Protein AF-A0A6P1T9V3-F1 (afdb_monomer_lite)

Sequence (143 aa):
MKTQQLWYYITFSSLAVVLLISAYFLHLERDFVSDHRTFKGYIVNDEELSGFFECGGKIGVSFTDAGKTGIYKEYSARKVKLREPIYVEVVGRITDDGGSGWGMAGEPWDQNLEIFELHRVERLLPVACGARPPIELETTYEG

Structure (mmCIF, N/CA/C/O backbone):
data_AF-A0A6P1T9V3-F1
#
_entry.id   AF-A0A6P1T9V3-F1
#
loop_
_atom_site.group_PDB
_atom_site.id
_atom_site.type_symbol
_atom_site.label_atom_id
_atom_site.label_alt_id
_atom_site.label_comp_id
_atom_site.label_asym_id
_atom_site.label_entity_id
_atom_site.label_seq_id
_atom_site.pdbx_PDB_ins_code
_atom_site.Cartn_x
_atom_site.Cartn_y
_atom_site.Cartn_z
_atom_site.occupancy
_atom_site.B_iso_or_equiv
_atom_site.auth_seq_id
_atom_site.auth_comp_id
_atom_site.auth_asym_id
_atom_site.auth_atom_id
_atom_site.pdbx_PDB_model_num
ATOM 1 N N . MET A 1 1 ? 40.285 12.044 -48.361 1.00 56.56 1 MET A N 1
ATOM 2 C CA . MET A 1 1 ? 39.188 11.046 -48.424 1.00 56.56 1 MET A CA 1
ATOM 3 C C . MET A 1 1 ? 39.022 10.227 -47.140 1.00 56.56 1 MET A C 1
ATOM 5 O O . MET A 1 1 ? 37.903 10.152 -46.659 1.00 56.56 1 MET A O 1
ATOM 9 N N . LYS A 1 2 ? 40.086 9.667 -46.534 1.00 63.12 2 LYS A N 1
ATOM 10 C CA . LYS A 1 2 ? 39.972 8.814 -45.324 1.00 63.12 2 LYS A CA 1
ATOM 11 C C . LYS A 1 2 ? 39.476 9.534 -44.053 1.00 63.12 2 LYS A C 1
ATOM 13 O O . LYS A 1 2 ? 38.759 8.942 -43.258 1.00 63.12 2 LYS A O 1
ATOM 18 N N . THR A 1 3 ? 39.801 10.815 -43.877 1.00 71.50 3 THR A N 1
ATOM 19 C CA . THR A 1 3 ? 39.400 11.612 -42.700 1.00 71.50 3 THR A CA 1
ATOM 20 C C . THR A 1 3 ? 37.911 11.953 -42.674 1.00 71.50 3 THR A C 1
ATOM 22 O O . THR A 1 3 ? 37.302 11.897 -41.614 1.00 71.50 3 THR A O 1
ATOM 25 N N . GLN A 1 4 ? 37.294 12.251 -43.821 1.00 77.00 4 GLN A N 1
ATOM 26 C CA . GLN A 1 4 ? 35.851 12.525 -43.891 1.00 77.00 4 GLN A CA 1
ATOM 27 C C . GLN A 1 4 ? 35.009 11.288 -43.566 1.00 77.00 4 GLN A C 1
ATOM 29 O O . GLN A 1 4 ? 34.034 11.395 -42.832 1.00 77.00 4 GLN A O 1
ATOM 34 N N . GLN A 1 5 ? 35.407 10.109 -44.054 1.00 80.31 5 GLN A N 1
ATOM 35 C CA . GLN A 1 5 ? 34.729 8.858 -43.705 1.00 80.31 5 GLN A CA 1
ATOM 36 C C . GLN A 1 5 ? 34.781 8.588 -42.199 1.00 80.31 5 GLN A C 1
ATOM 38 O O . GLN A 1 5 ? 33.761 8.232 -41.621 1.00 80.31 5 GLN A O 1
ATOM 43 N N . LEU A 1 6 ? 35.927 8.825 -41.551 1.00 83.81 6 LEU A N 1
ATOM 44 C CA . LEU A 1 6 ? 36.064 8.675 -40.100 1.00 83.81 6 LEU A CA 1
ATOM 45 C C . LEU A 1 6 ? 35.079 9.577 -39.330 1.00 83.81 6 LEU A C 1
ATOM 47 O O . LEU A 1 6 ? 34.426 9.118 -38.398 1.00 83.81 6 LEU A O 1
ATOM 51 N N . TRP A 1 7 ? 34.924 10.836 -39.752 1.00 88.88 7 TRP A N 1
ATOM 52 C CA . TRP A 1 7 ? 33.971 11.771 -39.143 1.00 88.88 7 TRP A CA 1
ATOM 53 C C . TRP A 1 7 ? 32.514 11.333 -39.313 1.00 88.88 7 TRP A C 1
ATOM 55 O O . TRP A 1 7 ? 31.730 11.445 -38.368 1.00 88.88 7 TRP A O 1
ATOM 65 N N . TYR A 1 8 ? 32.153 10.779 -40.472 1.00 89.25 8 TYR A N 1
ATOM 66 C CA . TYR A 1 8 ? 30.825 10.193 -40.660 1.00 89.25 8 TYR A CA 1
ATOM 67 C C . TYR A 1 8 ? 30.599 8.999 -39.729 1.00 89.25 8 TYR A C 1
ATOM 69 O O . TYR A 1 8 ? 29.571 8.937 -39.065 1.00 89.25 8 TYR A O 1
ATOM 77 N N . TYR A 1 9 ? 31.572 8.098 -39.583 1.00 87.56 9 TYR A N 1
ATOM 78 C CA . TYR A 1 9 ? 31.434 6.979 -38.645 1.00 87.56 9 TYR A CA 1
ATOM 79 C C . TYR A 1 9 ? 31.252 7.438 -37.197 1.00 87.56 9 TYR A C 1
ATOM 81 O O . TYR A 1 9 ? 30.390 6.905 -36.501 1.00 87.56 9 TYR A O 1
ATOM 89 N N . ILE A 1 10 ? 32.019 8.436 -36.748 1.00 89.62 10 ILE A N 1
ATOM 90 C CA . ILE A 1 10 ? 31.912 8.957 -35.378 1.00 89.62 10 ILE A CA 1
ATOM 91 C C . ILE A 1 10 ? 30.536 9.590 -35.141 1.00 89.62 10 ILE A C 1
ATOM 93 O O . ILE A 1 10 ? 29.906 9.304 -34.127 1.00 89.62 10 ILE A O 1
ATOM 97 N N . THR A 1 11 ? 30.051 10.404 -36.080 1.00 89.94 11 THR A N 1
ATOM 98 C CA . THR A 1 11 ? 28.757 11.100 -35.953 1.00 89.94 11 THR A CA 1
ATOM 99 C C . THR A 1 11 ? 27.559 10.153 -36.026 1.00 89.94 11 THR A C 1
ATOM 101 O O . THR A 1 11 ? 26.629 10.288 -35.236 1.00 89.94 11 THR A O 1
ATOM 104 N N . PHE A 1 12 ? 27.580 9.154 -36.911 1.00 90.56 12 PHE A N 1
ATOM 105 C CA . PHE A 1 12 ? 26.519 8.144 -36.952 1.00 90.56 12 PHE A CA 1
ATOM 106 C C . PHE A 1 12 ? 26.532 7.239 -35.717 1.00 90.56 12 PHE A C 1
ATOM 108 O O . PHE A 1 12 ? 25.469 6.907 -35.197 1.00 90.56 12 PHE A O 1
ATOM 115 N N . SER A 1 13 ? 27.715 6.876 -35.214 1.00 90.56 13 SER A N 1
ATOM 116 C CA . SER A 1 13 ? 27.826 6.038 -34.015 1.00 90.56 13 SER A CA 1
ATOM 117 C C . SER A 1 13 ? 27.357 6.779 -32.765 1.00 90.56 13 SER A C 1
ATOM 119 O O . SER A 1 13 ? 26.626 6.208 -31.962 1.00 90.56 13 SER A O 1
ATOM 121 N N . SER A 1 14 ? 27.717 8.057 -32.606 1.00 91.56 14 SER A N 1
ATOM 122 C CA . SER A 1 14 ? 27.242 8.857 -31.473 1.00 91.56 14 SER A CA 1
ATOM 123 C C . SER A 1 14 ? 25.729 9.060 -31.521 1.00 91.56 14 SER A C 1
ATOM 125 O O . SER A 1 14 ? 25.067 8.898 -30.498 1.00 91.56 14 SER A O 1
ATOM 127 N N . LEU A 1 15 ? 25.164 9.324 -32.704 1.00 94.12 15 LEU A N 1
ATOM 128 C CA . LEU A 1 15 ? 23.716 9.421 -32.880 1.00 94.12 15 LEU A CA 1
ATOM 129 C C . LEU A 1 15 ? 23.013 8.102 -32.531 1.00 94.12 15 LEU A C 1
ATOM 131 O O . LEU A 1 15 ? 22.014 8.115 -31.817 1.00 94.12 15 LEU A O 1
ATOM 135 N N . ALA A 1 16 ? 23.547 6.965 -32.984 1.00 93.19 16 ALA A N 1
ATOM 136 C CA . ALA A 1 16 ? 22.987 5.652 -32.675 1.00 93.19 16 ALA A CA 1
ATOM 137 C C . ALA A 1 16 ? 23.006 5.357 -31.167 1.00 93.19 16 ALA A C 1
ATOM 139 O O . ALA A 1 16 ? 22.011 4.876 -30.631 1.00 93.19 16 ALA A O 1
ATOM 140 N N . VAL A 1 17 ? 24.095 5.696 -30.468 1.00 94.56 17 VAL A N 1
ATOM 141 C CA . VAL A 1 17 ? 24.189 5.535 -29.008 1.00 94.56 17 VAL A CA 1
ATOM 142 C C . VAL A 1 17 ? 23.144 6.387 -28.292 1.00 94.56 17 VAL A C 1
ATOM 144 O O . VAL A 1 17 ? 22.447 5.876 -27.420 1.00 94.56 17 VAL A O 1
ATOM 147 N N . VAL A 1 18 ? 22.981 7.656 -28.679 1.00 94.56 18 VAL A N 1
ATOM 148 C CA . VAL A 1 18 ? 21.964 8.536 -28.078 1.00 94.56 18 VAL A CA 1
ATOM 149 C C . VAL A 1 18 ? 20.559 7.975 -28.301 1.00 94.56 18 VAL A C 1
ATOM 151 O O . VAL A 1 18 ? 19.789 7.881 -27.350 1.00 94.56 18 VAL A O 1
ATOM 154 N N . LEU A 1 19 ? 20.242 7.533 -29.522 1.00 93.81 19 LEU A N 1
ATOM 155 C CA . LEU A 1 19 ? 18.934 6.954 -29.838 1.00 93.81 19 LEU A CA 1
ATOM 156 C C . LEU A 1 19 ? 18.656 5.666 -29.053 1.00 93.81 19 LEU A C 1
ATOM 158 O O . LEU A 1 19 ? 17.545 5.489 -28.558 1.00 93.81 19 LEU A O 1
ATOM 162 N N . LEU A 1 20 ? 19.652 4.789 -28.902 1.00 93.06 20 LEU A N 1
ATOM 163 C CA . LEU A 1 20 ? 19.520 3.559 -28.115 1.00 93.06 20 LEU A CA 1
ATOM 164 C C . LEU A 1 20 ? 19.306 3.854 -26.627 1.00 93.06 20 LEU A C 1
ATOM 166 O O . LEU A 1 20 ? 18.449 3.234 -26.003 1.00 93.06 20 LEU A O 1
ATOM 170 N N . ILE A 1 21 ? 20.035 4.826 -26.071 1.00 91.12 21 ILE A N 1
ATOM 171 C CA . ILE A 1 21 ? 19.860 5.254 -24.679 1.00 91.12 21 ILE A CA 1
ATOM 172 C C . ILE A 1 21 ? 18.454 5.834 -24.479 1.00 91.12 21 ILE A C 1
ATOM 174 O O . ILE A 1 21 ? 17.755 5.429 -23.555 1.00 91.12 21 ILE A O 1
ATOM 178 N N . SER A 1 22 ? 17.996 6.727 -25.360 1.00 90.00 22 SER A N 1
ATOM 179 C CA . SER A 1 22 ? 16.645 7.295 -25.275 1.00 90.00 22 SER A CA 1
ATOM 180 C C . SER A 1 22 ? 15.553 6.230 -25.392 1.00 90.00 22 SER A C 1
ATOM 182 O O . SER A 1 22 ? 14.590 6.265 -24.630 1.00 90.00 22 SER A O 1
ATOM 184 N N . ALA A 1 23 ? 15.705 5.260 -26.299 1.00 86.56 23 ALA A N 1
ATOM 185 C CA . ALA A 1 23 ? 14.762 4.151 -26.435 1.00 86.56 23 ALA A CA 1
ATOM 186 C C . ALA A 1 23 ? 14.713 3.275 -25.172 1.00 86.56 23 ALA A C 1
ATOM 188 O O . ALA A 1 23 ? 13.632 2.870 -24.752 1.00 86.56 23 ALA A O 1
ATOM 189 N N . TYR A 1 24 ? 15.863 3.028 -24.539 1.00 86.44 24 TYR A N 1
ATOM 190 C CA . TYR A 1 24 ? 15.944 2.298 -23.275 1.00 86.44 24 TYR A CA 1
ATOM 191 C C . TYR A 1 24 ? 15.237 3.038 -22.128 1.00 86.44 24 TYR A C 1
ATOM 193 O O . TYR A 1 24 ? 14.442 2.432 -21.412 1.00 86.44 24 TYR A O 1
ATOM 201 N N . PHE A 1 25 ? 15.449 4.352 -21.992 1.00 82.31 25 PHE A N 1
ATOM 202 C CA . PHE A 1 25 ? 14.749 5.166 -20.989 1.00 82.31 25 PHE A CA 1
ATOM 203 C C . PHE A 1 25 ? 13.234 5.206 -21.214 1.00 82.31 25 PHE A C 1
ATOM 205 O O . PHE A 1 25 ? 12.477 5.046 -20.262 1.00 82.31 25 PHE A O 1
ATOM 212 N N . LEU A 1 26 ? 12.785 5.345 -22.465 1.00 76.00 26 LEU A N 1
ATOM 213 C CA . LEU A 1 26 ? 11.356 5.305 -22.792 1.00 76.00 26 LEU A CA 1
ATOM 214 C C . LEU A 1 26 ? 10.725 3.943 -22.480 1.00 76.00 26 LEU A C 1
ATOM 216 O O . LEU A 1 26 ? 9.567 3.887 -22.073 1.00 76.00 26 LEU A O 1
ATOM 220 N N . HIS A 1 27 ? 11.463 2.846 -22.666 1.00 69.50 27 HIS A N 1
ATOM 221 C CA . HIS A 1 27 ? 10.962 1.520 -22.316 1.00 69.50 27 HIS A CA 1
ATOM 222 C C . HIS A 1 27 ? 10.836 1.348 -20.798 1.00 69.50 27 HIS A C 1
ATOM 224 O O . HIS A 1 27 ? 9.799 0.879 -20.336 1.00 69.50 27 HIS A O 1
ATOM 230 N N . LEU A 1 28 ? 11.834 1.808 -20.034 1.00 66.12 28 LEU A N 1
ATOM 231 C CA . LEU A 1 28 ? 11.794 1.817 -18.570 1.00 66.12 28 LEU A CA 1
ATOM 232 C C . LEU A 1 28 ? 10.628 2.649 -18.023 1.00 66.12 28 LEU A C 1
ATOM 234 O O . LEU A 1 28 ? 9.922 2.192 -17.129 1.00 66.12 28 LEU A O 1
ATOM 238 N N . GLU A 1 29 ? 10.397 3.851 -18.557 1.00 61.78 29 GLU A N 1
ATOM 239 C CA . GLU A 1 29 ? 9.258 4.682 -18.145 1.00 61.78 29 GLU A CA 1
ATOM 240 C C . GLU A 1 29 ? 7.921 4.029 -18.492 1.00 61.78 29 GLU A C 1
ATOM 242 O O . GLU A 1 29 ? 6.983 4.090 -17.702 1.00 61.78 29 GLU A O 1
ATOM 247 N N . ARG A 1 30 ? 7.820 3.377 -19.654 1.00 58.91 30 ARG A N 1
ATOM 248 C CA . ARG A 1 30 ? 6.595 2.685 -20.058 1.00 58.91 30 ARG A CA 1
ATOM 249 C C . ARG A 1 30 ? 6.267 1.517 -19.131 1.00 58.91 30 ARG A C 1
ATOM 251 O O . ARG A 1 30 ? 5.107 1.376 -18.752 1.00 58.91 30 ARG A O 1
ATOM 258 N N . ASP A 1 31 ? 7.265 0.728 -18.751 1.00 54.25 31 ASP A N 1
ATOM 259 C CA . ASP A 1 31 ? 7.080 -0.378 -17.809 1.00 54.25 31 ASP A CA 1
ATOM 260 C C . ASP A 1 31 ? 6.763 0.156 -16.399 1.00 54.25 31 ASP A C 1
ATOM 262 O O . ASP A 1 31 ? 5.933 -0.407 -15.693 1.00 54.25 31 ASP A O 1
ATOM 266 N N . PHE A 1 32 ? 7.318 1.314 -16.021 1.00 52.62 32 PHE A N 1
ATOM 267 C CA . PHE A 1 32 ? 7.005 1.974 -14.751 1.00 52.62 32 PHE A CA 1
ATOM 268 C C . PHE A 1 32 ? 5.573 2.539 -14.701 1.00 52.62 32 PHE A C 1
ATOM 270 O O . PHE A 1 32 ? 4.864 2.362 -13.713 1.00 52.62 32 PHE A O 1
ATOM 277 N N . VAL A 1 33 ? 5.114 3.210 -15.760 1.00 52.44 33 VAL A N 1
ATOM 278 C CA . VAL A 1 33 ? 3.779 3.835 -15.820 1.00 52.44 33 VAL A CA 1
ATOM 279 C C . VAL A 1 33 ? 2.665 2.795 -16.017 1.00 52.44 33 VAL A C 1
ATOM 281 O O . VAL A 1 33 ? 1.536 3.029 -15.593 1.00 52.44 33 VAL A O 1
ATOM 284 N N . SER A 1 34 ? 2.967 1.637 -16.612 1.00 55.56 34 SER A N 1
ATOM 285 C CA . SER A 1 34 ? 1.983 0.590 -16.933 1.00 55.56 34 SER A CA 1
ATOM 286 C C . SER A 1 34 ? 1.357 -0.100 -15.710 1.00 55.56 34 SER A C 1
ATOM 288 O O . SER A 1 34 ? 0.218 -0.556 -15.803 1.00 55.56 34 SER A O 1
ATOM 290 N N . ASP A 1 35 ? 2.050 -0.163 -14.570 1.00 71.81 35 ASP A N 1
ATOM 291 C CA . ASP A 1 35 ? 1.611 -0.995 -13.433 1.00 71.81 35 ASP A CA 1
ATOM 292 C C . ASP A 1 35 ? 0.901 -0.229 -12.312 1.00 71.81 35 ASP A C 1
ATOM 294 O O . ASP A 1 35 ? 0.413 -0.830 -11.349 1.00 71.81 35 ASP A O 1
ATOM 298 N N . HIS A 1 36 ? 0.789 1.093 -12.444 1.00 84.25 36 HIS A N 1
ATOM 299 C CA . HIS A 1 36 ? 0.083 1.906 -11.466 1.00 84.25 36 HIS A CA 1
ATOM 300 C C . HIS A 1 36 ? -1.416 1.888 -11.744 1.00 84.25 36 HIS A C 1
ATOM 302 O O . HIS A 1 36 ? -1.885 2.301 -12.806 1.00 84.25 36 HIS A O 1
ATOM 308 N N . ARG A 1 37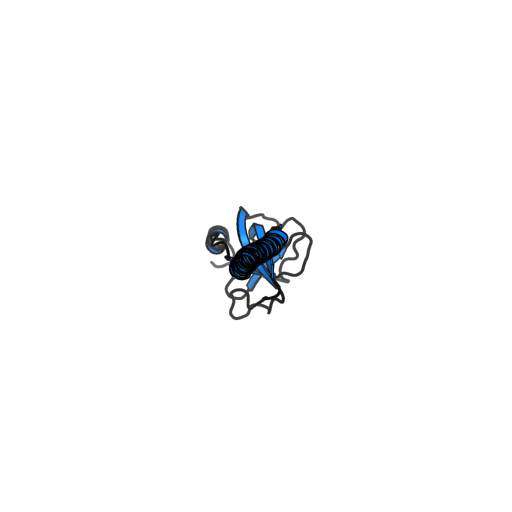 ? -2.197 1.440 -10.762 1.00 90.12 37 ARG A N 1
ATOM 309 C CA . ARG A 1 37 ? -3.661 1.477 -10.837 1.00 90.12 37 ARG A CA 1
ATOM 310 C C . ARG A 1 37 ? -4.274 1.909 -9.520 1.00 90.12 37 ARG A C 1
ATOM 312 O O . ARG A 1 37 ? -3.639 1.870 -8.468 1.00 90.12 37 ARG A O 1
ATOM 319 N N . THR A 1 38 ? -5.540 2.301 -9.581 1.00 92.00 38 THR A N 1
ATOM 320 C CA . THR A 1 38 ? -6.317 2.613 -8.386 1.00 92.00 38 THR A CA 1
ATOM 321 C C . THR A 1 38 ? -6.802 1.329 -7.721 1.00 92.00 38 THR A C 1
ATOM 323 O O . THR A 1 38 ? -7.470 0.507 -8.350 1.00 92.00 38 THR A O 1
ATOM 326 N N . PHE A 1 39 ? -6.515 1.191 -6.434 1.00 91.88 39 PHE A N 1
ATOM 327 C CA . PHE A 1 39 ? -7.011 0.136 -5.565 1.00 91.88 39 PHE A CA 1
ATOM 328 C C . PHE A 1 39 ? -8.026 0.714 -4.590 1.00 91.88 39 PHE A C 1
ATOM 330 O O . PHE A 1 39 ? -7.893 1.841 -4.108 1.00 91.88 39 PHE A O 1
ATOM 337 N N . LYS A 1 40 ? -9.050 -0.083 -4.293 1.00 92.25 40 LYS A N 1
ATOM 338 C CA . LYS A 1 40 ? -10.073 0.233 -3.298 1.00 92.25 40 LYS A CA 1
ATOM 339 C C . LYS A 1 40 ? -10.181 -0.944 -2.353 1.00 92.25 40 LYS A C 1
ATOM 341 O O . LYS A 1 40 ? -10.262 -2.083 -2.813 1.00 92.25 40 LYS A O 1
ATOM 346 N N . GLY A 1 41 ? -10.185 -0.684 -1.058 1.00 91.75 41 GLY A N 1
ATOM 347 C CA . GLY A 1 41 ? -10.179 -1.755 -0.075 1.00 91.75 41 GLY A CA 1
ATOM 348 C C . GLY A 1 41 ? -10.088 -1.233 1.341 1.00 91.75 41 GLY A C 1
ATOM 349 O O . GLY A 1 41 ? -10.370 -0.064 1.599 1.00 91.75 41 GLY A O 1
ATOM 350 N N . TYR A 1 42 ? -9.682 -2.109 2.246 1.00 90.38 42 TYR A N 1
ATOM 351 C CA . TYR A 1 42 ? -9.458 -1.773 3.642 1.00 90.38 42 TYR A CA 1
ATOM 352 C C . TYR A 1 42 ? -8.018 -2.036 4.007 1.00 90.38 42 TYR A C 1
ATOM 354 O O . TYR A 1 42 ? -7.459 -3.054 3.618 1.00 90.38 42 TYR A O 1
ATOM 362 N N . ILE A 1 43 ? -7.446 -1.145 4.798 1.00 89.56 43 ILE A N 1
ATOM 363 C CA . ILE A 1 43 ? -6.212 -1.431 5.514 1.00 89.56 43 ILE A CA 1
ATOM 364 C C . ILE A 1 43 ? -6.549 -1.808 6.948 1.00 89.56 43 ILE A C 1
ATOM 366 O O . ILE A 1 43 ? -7.430 -1.216 7.577 1.00 89.56 43 ILE A O 1
ATOM 370 N N . VAL A 1 44 ? -5.826 -2.795 7.452 1.00 87.12 44 VAL A N 1
ATOM 371 C CA . VAL A 1 44 ? -5.729 -3.112 8.871 1.00 87.12 44 VAL A CA 1
ATOM 372 C C . VAL A 1 44 ? -4.256 -3.010 9.216 1.00 87.12 44 VAL A C 1
ATOM 374 O O . VAL A 1 44 ? -3.417 -3.530 8.489 1.00 87.12 44 VAL A O 1
ATOM 377 N N . ASN A 1 45 ? -3.944 -2.292 10.285 1.00 84.25 45 ASN A N 1
ATOM 378 C CA . ASN A 1 45 ? -2.580 -2.113 10.757 1.00 84.25 45 ASN A CA 1
ATOM 379 C C . ASN A 1 45 ? -2.538 -2.157 12.291 1.00 84.25 45 ASN A C 1
ATOM 381 O O . ASN A 1 45 ? -3.155 -1.333 12.976 1.00 84.25 45 ASN A O 1
ATOM 385 N N . ASP A 1 46 ? -1.836 -3.147 12.818 1.00 77.38 46 ASP A N 1
ATOM 386 C CA . ASP A 1 46 ? -1.663 -3.451 14.236 1.00 77.38 46 ASP A CA 1
ATOM 387 C C . ASP A 1 46 ? -0.351 -4.229 14.451 1.00 77.38 46 ASP A C 1
ATOM 389 O O . ASP A 1 46 ? 0.253 -4.679 13.483 1.00 77.38 46 ASP A O 1
ATOM 393 N N . GLU A 1 47 ? 0.077 -4.420 15.702 1.00 73.31 47 GLU A N 1
ATOM 394 C CA . GLU A 1 47 ? 1.331 -5.105 16.062 1.00 73.31 47 GLU A CA 1
ATOM 395 C C . GLU A 1 47 ? 1.436 -6.547 15.537 1.00 73.31 47 GLU A C 1
ATOM 397 O O . GLU A 1 47 ? 2.540 -7.064 15.345 1.00 73.31 47 GLU A O 1
ATOM 402 N N . GLU A 1 48 ? 0.299 -7.202 15.299 1.00 72.25 48 GLU A N 1
ATOM 403 C CA . GLU A 1 48 ? 0.245 -8.579 14.799 1.00 72.25 48 GLU A CA 1
ATOM 404 C C . GLU A 1 48 ? -0.194 -8.680 13.335 1.00 72.25 48 GLU A C 1
ATOM 406 O O . GLU A 1 48 ? 0.046 -9.706 12.706 1.00 72.25 48 GLU A O 1
ATOM 411 N N . LEU A 1 49 ? -0.834 -7.645 12.780 1.00 76.12 49 LEU A N 1
ATOM 412 C CA . LEU A 1 49 ? -1.423 -7.707 11.446 1.00 76.12 49 LEU A CA 1
ATOM 413 C C . LEU A 1 49 ? -1.341 -6.361 10.730 1.00 76.12 49 LEU A C 1
ATOM 415 O O . LEU A 1 49 ? -2.027 -5.406 11.098 1.00 76.12 49 LEU A O 1
ATOM 419 N N . SER A 1 50 ? -0.583 -6.331 9.637 1.00 81.56 50 SER A N 1
ATOM 420 C CA . SER A 1 50 ? -0.583 -5.229 8.681 1.00 81.56 50 SER A CA 1
ATOM 421 C C . SER A 1 50 ? -0.892 -5.759 7.289 1.00 81.56 50 SER A C 1
ATOM 423 O O . SER A 1 50 ? -0.113 -6.530 6.728 1.00 81.56 50 SER A O 1
ATOM 425 N N . GLY A 1 51 ? -2.044 -5.375 6.745 1.00 87.69 51 GLY A N 1
ATOM 426 C CA . GLY A 1 51 ? -2.508 -5.875 5.460 1.00 87.69 51 GLY A CA 1
ATOM 427 C C . GLY A 1 51 ? -3.526 -4.965 4.784 1.00 87.69 51 GLY A C 1
ATOM 428 O O . GLY A 1 51 ? -4.269 -4.222 5.432 1.00 87.69 51 GLY A O 1
ATOM 429 N N . PHE A 1 52 ? -3.549 -5.040 3.459 1.00 89.25 52 PHE A N 1
ATOM 430 C CA . PHE A 1 52 ? -4.530 -4.429 2.579 1.00 89.25 52 PHE A CA 1
ATOM 431 C C . PHE A 1 52 ? -5.458 -5.504 2.004 1.00 89.25 52 PHE A C 1
ATOM 433 O O . PHE A 1 52 ? -5.014 -6.488 1.418 1.00 89.25 52 PHE A O 1
ATOM 440 N N . PHE A 1 53 ? -6.761 -5.281 2.133 1.00 88.38 53 PHE A N 1
ATOM 441 C CA . PHE A 1 53 ? -7.825 -6.177 1.702 1.00 88.38 53 PHE A CA 1
ATOM 442 C C . PHE A 1 53 ? -8.628 -5.500 0.593 1.00 88.38 53 PHE A C 1
ATOM 444 O O . PHE A 1 53 ? -9.456 -4.622 0.854 1.00 88.38 53 PHE A O 1
ATOM 451 N N . GLU A 1 54 ? -8.375 -5.893 -0.657 1.00 88.88 54 GLU A N 1
ATOM 452 C CA . GLU A 1 54 ? -9.054 -5.316 -1.819 1.00 88.88 54 GLU A CA 1
ATOM 453 C C . GLU A 1 54 ? -10.560 -5.637 -1.799 1.00 88.88 54 GLU A C 1
ATOM 455 O O . GLU A 1 54 ? -10.998 -6.742 -1.453 1.00 88.88 54 GLU A O 1
ATOM 460 N N . CYS A 1 55 ? -11.370 -4.667 -2.223 1.00 86.38 55 CYS A N 1
ATOM 461 C CA . CYS A 1 55 ? -12.777 -4.892 -2.527 1.00 86.38 55 CYS A CA 1
ATOM 462 C C . CYS A 1 55 ? -12.935 -6.041 -3.542 1.00 86.38 55 CYS A C 1
ATOM 464 O O . CYS A 1 55 ? -12.135 -6.195 -4.464 1.00 86.38 55 CYS A O 1
ATOM 466 N N . GLY A 1 56 ? -13.993 -6.843 -3.401 1.00 81.44 56 GLY A N 1
ATOM 467 C CA . GLY A 1 56 ? -14.228 -8.017 -4.256 1.00 81.44 56 GLY A CA 1
ATOM 468 C C . GLY A 1 56 ? -13.652 -9.338 -3.729 1.00 81.44 56 GLY A C 1
ATOM 469 O O . GLY A 1 56 ? -13.694 -10.341 -4.437 1.00 81.44 56 GLY A O 1
ATOM 470 N N . GLY A 1 57 ? -13.165 -9.365 -2.486 1.00 70.75 57 GLY A N 1
ATOM 471 C CA . GLY A 1 57 ? -12.919 -10.607 -1.747 1.00 70.75 57 GLY A CA 1
ATOM 472 C C . GLY A 1 57 ? -11.641 -11.343 -2.137 1.00 70.75 57 GLY A C 1
ATOM 473 O O . GLY A 1 57 ? -11.575 -12.566 -1.991 1.00 70.75 57 GLY A O 1
ATOM 474 N N . LYS A 1 58 ? -10.644 -10.608 -2.637 1.00 76.06 58 LYS A N 1
ATOM 475 C CA . LYS A 1 58 ? -9.297 -11.137 -2.868 1.00 76.06 58 LYS A CA 1
ATOM 476 C C . LYS A 1 58 ? -8.579 -11.403 -1.542 1.00 76.06 58 LYS A C 1
ATOM 478 O O . LYS A 1 58 ? -8.982 -10.895 -0.496 1.00 76.06 58 LYS A O 1
ATOM 483 N N . ILE A 1 59 ? -7.536 -12.227 -1.611 1.00 76.81 59 ILE A N 1
ATOM 484 C CA . ILE A 1 59 ? -6.624 -12.476 -0.490 1.00 76.81 59 ILE A CA 1
ATOM 485 C C . ILE A 1 59 ? -5.938 -11.150 -0.127 1.00 76.81 59 ILE A C 1
ATOM 487 O O . ILE A 1 59 ? -5.689 -10.325 -1.010 1.00 76.81 59 ILE A O 1
ATOM 491 N N . GLY A 1 60 ? -5.713 -10.929 1.170 1.00 83.31 60 GLY A N 1
ATOM 492 C CA . GLY A 1 60 ? -4.984 -9.761 1.652 1.00 83.31 60 GLY A CA 1
ATOM 493 C C . GLY A 1 60 ? -3.537 -9.755 1.157 1.00 83.31 60 GLY A C 1
ATOM 494 O O . GLY A 1 60 ? -2.969 -10.803 0.861 1.00 83.31 60 GLY A O 1
ATOM 495 N N . VAL A 1 61 ? -2.956 -8.569 1.051 1.00 87.50 61 VAL A N 1
ATOM 496 C CA . VAL A 1 61 ? -1.544 -8.358 0.698 1.00 87.50 61 VAL A CA 1
ATOM 497 C C . VAL A 1 61 ? -0.898 -7.455 1.741 1.00 87.50 61 VAL A C 1
ATOM 499 O O . VAL A 1 61 ? -1.610 -6.716 2.426 1.00 87.50 61 VAL A O 1
ATOM 502 N N . SER A 1 62 ? 0.430 -7.448 1.862 1.00 88.12 62 SER A N 1
ATOM 503 C CA . SER A 1 62 ? 1.093 -6.397 2.644 1.00 88.12 62 SER A CA 1
ATOM 504 C C . SER A 1 62 ? 0.932 -5.043 1.949 1.00 88.12 62 SER A C 1
ATOM 506 O O . SER A 1 62 ? 0.545 -4.972 0.782 1.00 88.12 62 SER A O 1
ATOM 508 N N . PHE A 1 63 ? 1.227 -3.946 2.645 1.00 88.62 63 PHE A N 1
ATOM 509 C CA . PHE A 1 63 ? 1.319 -2.639 1.999 1.00 88.62 63 PHE A CA 1
ATOM 510 C C . PHE A 1 63 ? 2.502 -1.824 2.522 1.00 88.62 63 PHE A C 1
ATOM 512 O O . PHE A 1 63 ? 2.903 -1.939 3.682 1.00 88.62 63 PHE A O 1
ATOM 519 N N . THR A 1 64 ? 3.042 -0.958 1.665 1.00 89.06 64 THR A N 1
ATOM 520 C CA . THR A 1 64 ? 4.126 -0.025 1.989 1.00 89.06 64 THR A CA 1
ATOM 521 C C . THR A 1 64 ? 3.802 1.382 1.492 1.00 89.06 64 THR A C 1
ATOM 523 O O . THR A 1 64 ? 3.109 1.573 0.496 1.00 89.06 64 THR A O 1
ATOM 526 N N . ASP A 1 65 ? 4.309 2.398 2.193 1.00 88.62 65 ASP A N 1
ATOM 527 C CA . ASP A 1 65 ? 4.090 3.808 1.847 1.00 88.62 65 ASP A CA 1
ATOM 528 C C . ASP A 1 65 ? 5.227 4.350 0.965 1.00 88.62 65 ASP A C 1
ATOM 530 O O . ASP A 1 65 ? 6.029 5.183 1.393 1.00 88.62 65 ASP A O 1
ATOM 534 N N . ALA A 1 66 ? 5.332 3.833 -0.262 1.00 87.69 66 ALA A N 1
ATOM 535 C CA . ALA A 1 66 ? 6.392 4.195 -1.207 1.00 87.69 66 ALA A CA 1
ATOM 536 C C . ALA A 1 66 ? 6.361 5.690 -1.587 1.00 87.69 66 ALA A C 1
ATOM 538 O O . ALA A 1 66 ? 7.404 6.336 -1.711 1.00 87.69 66 ALA A O 1
ATOM 539 N N . GLY A 1 67 ? 5.162 6.262 -1.705 1.00 86.19 67 GLY A N 1
ATOM 540 C CA . GLY A 1 67 ? 4.918 7.669 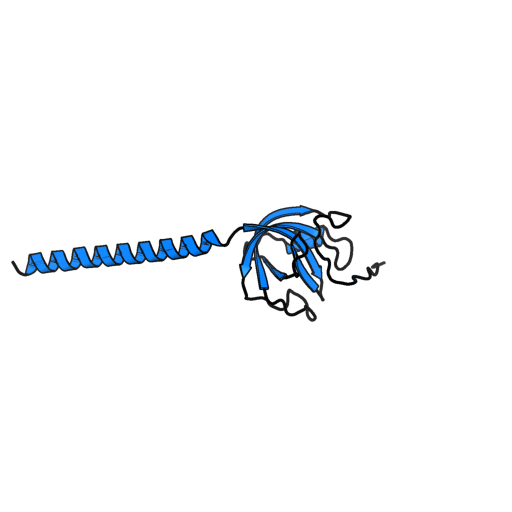-2.017 1.00 86.19 67 GLY A CA 1
ATOM 541 C C . GLY A 1 67 ? 5.007 8.621 -0.827 1.00 86.19 67 GLY A C 1
ATOM 542 O O . GLY A 1 67 ? 4.855 9.827 -1.015 1.00 86.19 67 GLY A O 1
ATOM 543 N N . LYS A 1 68 ? 5.260 8.122 0.394 1.00 88.75 68 LYS A N 1
ATOM 544 C CA . LYS A 1 68 ? 5.258 8.927 1.633 1.00 88.75 68 LYS A CA 1
ATOM 545 C C . LYS A 1 68 ? 3.940 9.687 1.834 1.00 88.75 68 LYS A C 1
ATOM 547 O O . LYS A 1 68 ? 3.923 10.833 2.283 1.00 88.75 68 LYS A O 1
ATOM 552 N N . THR A 1 69 ? 2.836 9.037 1.490 1.00 89.25 69 THR A N 1
ATOM 553 C CA . THR A 1 69 ? 1.466 9.546 1.585 1.00 89.25 69 THR A CA 1
ATOM 554 C C . THR A 1 69 ? 1.020 9.805 3.023 1.00 89.25 69 THR A C 1
ATOM 556 O O . THR A 1 69 ? 0.066 10.546 3.250 1.00 89.25 69 THR A O 1
ATOM 559 N N . GLY A 1 70 ? 1.696 9.208 4.010 1.00 90.00 70 GLY A N 1
ATOM 560 C CA . GLY A 1 70 ? 1.309 9.313 5.412 1.00 90.00 70 GLY A CA 1
ATOM 561 C C . GLY A 1 70 ? 0.140 8.399 5.776 1.00 90.00 70 GLY A C 1
ATOM 562 O O . GLY A 1 7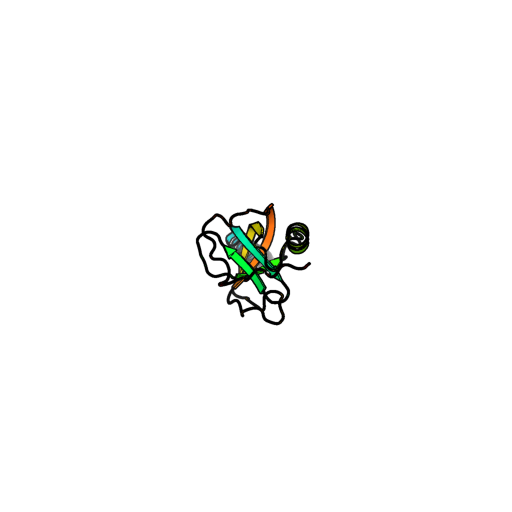0 ? -0.514 8.630 6.795 1.00 90.00 70 GLY A O 1
ATOM 563 N N . ILE A 1 71 ? -0.106 7.345 4.990 1.00 89.00 71 ILE A N 1
ATOM 564 C CA . ILE A 1 71 ? -1.207 6.391 5.188 1.00 89.00 71 ILE A CA 1
ATOM 565 C C . ILE A 1 71 ? -1.283 5.841 6.619 1.00 89.00 71 ILE A C 1
ATOM 567 O O . ILE A 1 71 ? -2.365 5.726 7.189 1.00 89.00 71 ILE A O 1
ATOM 571 N N . TYR A 1 72 ? -0.134 5.605 7.255 1.00 87.38 72 TYR A N 1
ATOM 572 C CA . TYR A 1 72 ? -0.056 5.150 8.645 1.00 87.38 72 TYR A CA 1
ATOM 573 C C . TYR A 1 72 ? -0.628 6.162 9.639 1.00 87.38 72 TYR A C 1
ATOM 575 O O . TYR A 1 72 ? -1.321 5.791 10.591 1.00 87.38 72 TYR A O 1
ATOM 583 N N . LYS A 1 73 ? -0.354 7.450 9.416 1.00 90.19 73 LYS A N 1
ATOM 584 C CA . LYS A 1 73 ? -0.866 8.539 10.246 1.00 90.19 73 LYS A CA 1
ATOM 585 C C . LYS A 1 73 ? -2.371 8.689 10.045 1.00 90.19 73 LYS A C 1
ATOM 587 O O . LYS A 1 73 ? -3.100 8.800 11.026 1.00 90.19 73 LYS A O 1
ATOM 592 N N . GLU A 1 74 ? -2.833 8.630 8.796 1.00 91.62 74 GLU A N 1
ATOM 593 C CA . GLU A 1 74 ? -4.257 8.719 8.459 1.00 91.62 74 GLU A CA 1
ATOM 594 C C . GLU A 1 74 ? -5.068 7.554 9.043 1.00 91.62 74 GLU A C 1
ATOM 596 O O . GLU A 1 74 ? -6.160 7.778 9.575 1.00 91.62 74 GLU A O 1
ATOM 601 N N . TYR A 1 75 ? -4.515 6.338 9.000 1.00 89.94 75 TYR A N 1
ATOM 602 C CA . TYR A 1 75 ? -5.082 5.150 9.636 1.00 89.94 75 TYR A CA 1
ATOM 603 C C . TYR A 1 75 ? -5.152 5.306 11.157 1.00 89.94 75 TYR A C 1
ATOM 605 O O . TYR A 1 75 ? -6.219 5.160 11.754 1.00 89.94 75 TYR A O 1
ATOM 613 N N . SER A 1 76 ? -4.030 5.668 11.787 1.00 88.38 76 SER A N 1
ATOM 614 C CA . SER A 1 76 ? -3.933 5.798 13.247 1.00 88.38 76 SER A CA 1
ATOM 615 C C . SER A 1 76 ? -4.854 6.885 13.798 1.00 88.38 76 SER A C 1
ATOM 617 O O . SER A 1 76 ? -5.384 6.735 14.890 1.00 88.38 76 SER A O 1
ATOM 619 N N . ALA A 1 77 ? -5.085 7.956 13.035 1.00 89.69 77 ALA A N 1
ATOM 620 C CA . ALA A 1 77 ? -6.004 9.027 13.409 1.00 89.69 77 ALA A CA 1
ATOM 621 C C . ALA A 1 77 ? -7.492 8.640 13.301 1.00 89.69 77 ALA A C 1
ATOM 623 O O . ALA A 1 77 ? -8.337 9.329 13.869 1.00 89.69 77 ALA A O 1
ATOM 624 N N . ARG A 1 78 ? -7.832 7.583 12.548 1.00 87.69 78 ARG A N 1
ATOM 625 C CA . ARG A 1 78 ? -9.224 7.168 12.286 1.00 87.69 78 ARG A CA 1
ATOM 626 C C . ARG A 1 78 ? -9.638 5.898 13.004 1.00 87.69 78 ARG A C 1
ATOM 628 O O . ARG A 1 78 ? -10.835 5.727 13.241 1.00 87.69 78 ARG A O 1
ATOM 635 N N . LYS A 1 79 ? -8.690 5.011 13.315 1.00 85.06 79 LYS A N 1
ATOM 636 C CA . LYS A 1 79 ? -8.983 3.811 14.094 1.00 85.06 79 LYS A CA 1
ATOM 637 C C . LYS A 1 79 ? -9.443 4.208 15.496 1.00 85.06 79 LYS A C 1
ATOM 639 O O . LYS A 1 79 ? -8.871 5.089 16.131 1.00 85.06 79 LYS A O 1
ATOM 644 N N . VAL A 1 80 ? -10.485 3.544 15.964 1.00 84.44 80 VAL A N 1
ATOM 645 C CA . VAL A 1 80 ? -11.017 3.633 17.327 1.00 84.44 80 VAL A CA 1
ATOM 646 C C . VAL A 1 80 ? -10.781 2.319 18.063 1.00 84.44 80 VAL A C 1
ATOM 648 O O . VAL A 1 80 ? -10.622 2.321 19.278 1.00 84.44 80 VAL A O 1
ATOM 651 N N . LYS A 1 81 ? -10.751 1.196 17.338 1.00 80.81 81 LYS A N 1
ATOM 652 C CA . LYS A 1 81 ? -10.519 -0.137 17.898 1.00 80.81 81 LYS A CA 1
ATOM 653 C C . LYS A 1 81 ? -9.234 -0.763 17.371 1.00 80.81 81 LYS A C 1
ATOM 655 O O . LYS A 1 81 ? -8.736 -0.405 16.299 1.00 80.81 81 LYS A O 1
ATOM 660 N N . LEU A 1 82 ? -8.732 -1.742 18.121 1.00 78.62 82 LEU A N 1
ATOM 661 C CA . LEU A 1 82 ? -7.679 -2.626 17.645 1.00 78.62 82 LEU A CA 1
ATOM 662 C C . LEU A 1 82 ? -8.148 -3.318 16.358 1.00 78.62 82 LEU A C 1
ATOM 664 O O . LEU A 1 82 ? -9.293 -3.770 16.273 1.00 78.62 82 LEU A O 1
ATOM 668 N N . ARG A 1 83 ? -7.264 -3.355 15.357 1.00 78.00 83 ARG A N 1
ATOM 669 C CA . ARG A 1 83 ? -7.499 -3.994 14.052 1.00 78.00 83 ARG A CA 1
ATOM 670 C C . ARG A 1 83 ? -8.770 -3.524 13.332 1.00 78.00 83 ARG A C 1
ATOM 672 O O . ARG A 1 83 ? -9.400 -4.281 12.599 1.00 78.00 83 ARG A O 1
ATOM 679 N N . GLU A 1 84 ? -9.157 -2.266 13.528 1.00 83.94 84 GLU A N 1
ATOM 680 C CA . GLU A 1 84 ? -10.309 -1.707 12.829 1.00 83.94 84 GLU A CA 1
ATOM 681 C C . GLU A 1 84 ? -10.000 -1.516 11.332 1.00 83.94 84 GLU A C 1
ATOM 683 O O . GLU A 1 84 ? -9.059 -0.794 10.997 1.00 83.94 84 GLU A O 1
ATOM 688 N N . PRO A 1 85 ? -10.782 -2.119 10.419 1.00 86.50 85 PRO A N 1
ATOM 689 C CA . PRO A 1 85 ? -10.583 -1.935 8.989 1.00 86.50 85 PRO A CA 1
ATOM 690 C C . PRO A 1 85 ? -10.957 -0.507 8.582 1.00 86.50 85 PRO A C 1
ATOM 692 O O . PRO A 1 85 ? -12.095 -0.069 8.763 1.00 86.50 85 PRO A O 1
ATOM 695 N N . ILE A 1 86 ? -10.008 0.213 7.989 1.00 89.62 86 ILE A N 1
ATOM 696 C CA . ILE A 1 86 ? -10.218 1.575 7.486 1.00 89.62 86 ILE A CA 1
ATOM 697 C C . ILE A 1 86 ? -10.239 1.541 5.966 1.00 89.62 86 ILE A C 1
ATOM 699 O O . ILE A 1 86 ? -9.322 1.014 5.339 1.00 89.62 86 ILE A O 1
ATOM 703 N N . TYR A 1 87 ? -11.295 2.100 5.378 1.00 91.31 87 TYR A N 1
ATOM 704 C CA . TYR A 1 87 ? -11.460 2.138 3.934 1.00 91.31 87 TYR A CA 1
ATOM 705 C C . TYR A 1 87 ? -10.463 3.105 3.306 1.00 91.31 87 TYR A C 1
ATOM 707 O O . TYR A 1 87 ? -10.300 4.234 3.782 1.00 91.31 87 TYR A O 1
ATOM 715 N N . VAL A 1 88 ? -9.843 2.675 2.211 1.00 92.81 88 VAL A N 1
ATOM 716 C CA . VAL A 1 88 ? -8.885 3.475 1.454 1.00 92.81 88 VAL A CA 1
ATOM 717 C C . VAL A 1 88 ? -9.111 3.365 -0.051 1.00 92.81 88 VAL A C 1
ATOM 719 O O . VAL A 1 88 ? -9.437 2.300 -0.582 1.00 92.81 88 VAL A O 1
ATOM 722 N N . GLU A 1 89 ? -8.891 4.484 -0.740 1.00 94.44 89 GLU A N 1
ATOM 723 C CA . GLU A 1 89 ? -8.716 4.551 -2.191 1.00 94.44 89 GLU A CA 1
ATOM 724 C C . GLU A 1 89 ? -7.305 5.080 -2.463 1.00 94.44 89 GLU A C 1
ATOM 726 O O . GLU A 1 89 ? -6.977 6.209 -2.085 1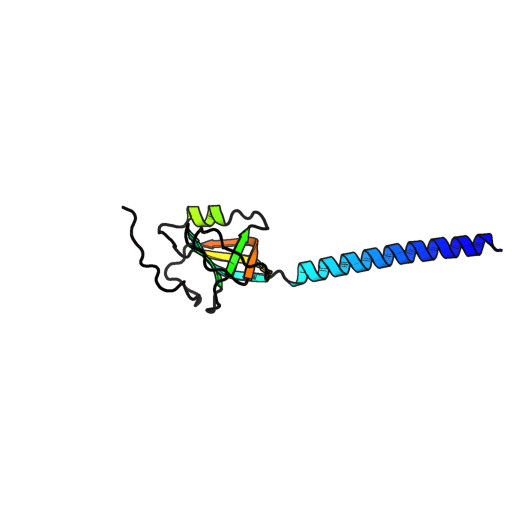.00 94.44 89 GLU A O 1
ATOM 731 N N . VAL A 1 90 ? -6.465 4.254 -3.086 1.00 94.62 90 VAL A N 1
ATOM 732 C CA . VAL A 1 90 ? -5.035 4.532 -3.296 1.00 94.62 90 VAL A CA 1
ATOM 733 C C . VAL A 1 90 ? -4.632 4.261 -4.734 1.00 94.62 90 VAL A C 1
ATOM 735 O O . VAL A 1 90 ? -5.204 3.385 -5.378 1.00 94.62 90 VAL A O 1
ATOM 738 N N . VAL A 1 91 ? -3.630 4.976 -5.233 1.00 93.62 91 VAL A N 1
ATOM 739 C CA . VAL A 1 91 ? -2.908 4.583 -6.448 1.00 93.62 91 VAL A CA 1
ATOM 740 C C . VAL A 1 91 ? -1.643 3.878 -6.015 1.00 93.62 91 VAL A C 1
ATOM 742 O O . VAL A 1 91 ? -0.863 4.401 -5.216 1.00 93.62 91 VAL A O 1
ATOM 745 N N . GLY A 1 92 ? -1.472 2.668 -6.526 1.00 92.94 92 GLY A N 1
ATOM 7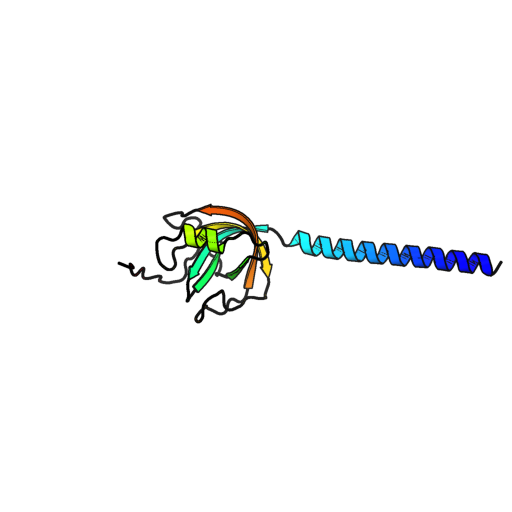46 C CA . GLY A 1 92 ? -0.381 1.795 -6.144 1.00 92.94 92 GLY A CA 1
ATOM 747 C C . GLY A 1 92 ? 0.050 0.880 -7.274 1.00 92.94 92 GLY A C 1
ATOM 748 O O . GLY A 1 92 ? -0.519 0.931 -8.368 1.00 92.94 92 GLY A O 1
ATOM 749 N N . ARG A 1 93 ? 0.997 -0.005 -6.977 1.00 90.81 93 ARG A N 1
ATOM 750 C CA . ARG A 1 93 ? 1.292 -1.193 -7.789 1.00 90.81 93 ARG A CA 1
ATOM 751 C C . ARG A 1 93 ? 1.431 -2.413 -6.882 1.00 90.81 93 ARG A C 1
ATOM 753 O O . ARG A 1 93 ? 1.803 -2.267 -5.719 1.00 90.81 93 ARG A O 1
ATOM 760 N N . ILE A 1 94 ? 1.112 -3.592 -7.412 1.00 88.88 94 ILE A N 1
ATOM 761 C CA . ILE A 1 94 ? 1.360 -4.859 -6.714 1.00 88.88 94 ILE A CA 1
ATOM 762 C C . ILE A 1 94 ? 2.736 -5.370 -7.117 1.00 88.88 94 ILE A C 1
ATOM 764 O O . ILE A 1 94 ? 3.067 -5.379 -8.301 1.00 88.88 94 ILE A O 1
ATOM 768 N N . THR A 1 95 ? 3.503 -5.807 -6.135 1.00 86.88 95 THR A N 1
ATOM 769 C CA . THR A 1 95 ? 4.831 -6.390 -6.288 1.00 86.88 95 THR A CA 1
ATOM 770 C C . THR A 1 95 ? 4.875 -7.756 -5.599 1.00 86.88 95 THR A C 1
ATOM 772 O O . THR A 1 95 ? 4.150 -7.997 -4.635 1.00 86.88 95 THR A O 1
ATOM 775 N N . ASP A 1 96 ? 5.716 -8.664 -6.099 1.00 84.50 96 ASP A N 1
ATOM 776 C CA . ASP A 1 96 ? 5.895 -10.017 -5.537 1.00 84.50 96 ASP A CA 1
ATOM 777 C C . ASP A 1 96 ? 6.940 -10.048 -4.397 1.00 84.50 96 ASP A C 1
ATOM 779 O O . ASP A 1 96 ? 7.483 -11.094 -4.051 1.00 84.50 96 ASP A O 1
ATOM 783 N N . ASP A 1 97 ? 7.262 -8.887 -3.823 1.00 79.94 97 ASP A N 1
ATOM 784 C CA . ASP A 1 97 ? 8.112 -8.724 -2.640 1.00 79.94 97 ASP A CA 1
ATOM 785 C C . ASP A 1 97 ? 7.257 -8.573 -1.374 1.00 79.94 97 ASP A C 1
ATOM 787 O O . ASP A 1 97 ? 7.474 -7.701 -0.528 1.00 79.94 97 ASP A O 1
ATOM 791 N N . GLY A 1 98 ? 6.265 -9.457 -1.249 1.00 73.31 98 GLY A N 1
ATOM 792 C CA . GLY A 1 98 ? 5.526 -9.612 -0.010 1.00 73.31 98 GLY A CA 1
ATOM 793 C C . GLY A 1 98 ? 6.469 -9.938 1.151 1.00 73.31 98 GLY A C 1
ATOM 794 O O . GLY A 1 98 ? 7.458 -10.664 1.016 1.00 73.31 98 GLY A O 1
ATOM 795 N N . GLY A 1 99 ? 6.198 -9.337 2.303 1.00 67.50 99 GLY A N 1
ATOM 796 C CA . GLY A 1 99 ? 7.011 -9.500 3.502 1.00 67.50 99 GLY A CA 1
ATOM 797 C C . GLY A 1 99 ? 6.148 -9.601 4.744 1.00 67.50 99 GLY A C 1
ATOM 798 O O . GLY A 1 99 ? 4.921 -9.584 4.665 1.00 67.50 99 GLY A O 1
ATOM 799 N N . SER A 1 100 ? 6.783 -9.666 5.912 1.00 60.56 100 SER A N 1
ATOM 800 C CA . SER A 1 100 ? 6.093 -9.467 7.184 1.00 60.56 100 SER A CA 1
ATOM 801 C C . SER A 1 100 ? 5.571 -8.032 7.219 1.00 60.56 100 SER A C 1
ATOM 803 O O . SER A 1 100 ? 6.290 -7.090 7.555 1.00 60.56 100 SER A O 1
ATOM 805 N N . GLY A 1 101 ? 4.318 -7.856 6.798 1.00 53.91 101 GLY A N 1
ATOM 806 C CA . GLY A 1 101 ? 3.616 -6.587 6.889 1.00 53.91 101 GLY A CA 1
ATOM 807 C C . GLY A 1 101 ? 3.637 -6.159 8.348 1.00 53.91 101 GLY A C 1
ATOM 808 O O . GLY A 1 101 ? 3.005 -6.815 9.166 1.00 53.91 101 GLY A O 1
ATOM 809 N N . TRP A 1 102 ? 4.421 -5.119 8.648 1.00 49.31 102 TRP A N 1
ATOM 810 C CA . TRP A 1 102 ? 4.647 -4.472 9.947 1.00 49.31 102 TRP A CA 1
ATOM 811 C C . TRP A 1 102 ? 3.932 -5.121 11.140 1.00 49.31 102 TRP A C 1
ATOM 813 O O . TRP A 1 102 ? 2.963 -4.584 11.661 1.00 49.31 102 TRP A O 1
ATOM 823 N N . GLY A 1 103 ? 4.443 -6.273 11.573 1.00 43.47 103 GLY A N 1
ATOM 824 C CA . GLY A 1 103 ? 3.979 -6.982 12.754 1.00 43.47 103 GLY A CA 1
ATOM 825 C C . GLY A 1 103 ? 4.898 -8.156 13.070 1.00 43.47 103 GLY A C 1
ATOM 826 O O . GLY A 1 103 ? 5.331 -8.869 12.164 1.00 43.47 103 GLY A O 1
ATOM 827 N N . MET A 1 104 ? 5.233 -8.357 14.349 1.00 41.31 104 MET A N 1
ATOM 828 C CA . MET A 1 104 ? 6.142 -9.442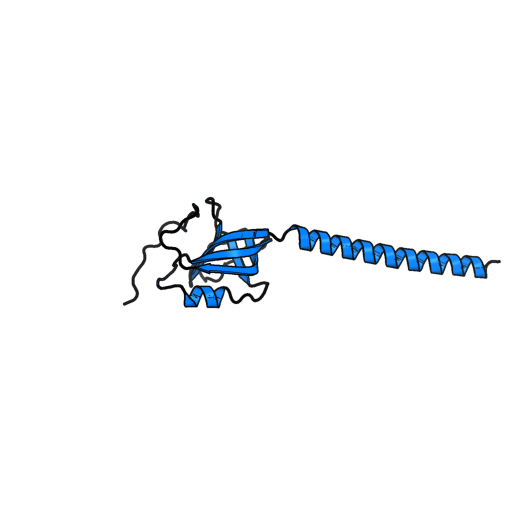 14.769 1.00 41.31 104 MET A CA 1
ATOM 829 C C . MET A 1 104 ? 5.535 -10.842 14.564 1.00 41.31 104 MET A C 1
ATOM 831 O O . MET A 1 104 ? 6.260 -11.833 14.621 1.00 41.31 104 MET A O 1
ATOM 835 N N . ALA A 1 105 ? 4.228 -10.909 14.296 1.00 47.97 105 ALA A N 1
ATOM 836 C CA . ALA A 1 105 ? 3.464 -12.128 14.039 1.00 47.97 105 ALA A CA 1
ATOM 837 C C . ALA A 1 105 ? 2.787 -12.154 12.651 1.00 47.97 105 ALA A C 1
ATOM 839 O O . ALA A 1 105 ? 2.038 -13.086 12.370 1.00 47.97 105 ALA A O 1
ATOM 840 N N . GLY A 1 106 ? 3.032 -11.145 11.802 1.00 53.16 106 GLY A N 1
ATOM 841 C CA . GLY A 1 106 ? 2.295 -10.944 10.552 1.00 53.16 106 GLY A CA 1
ATOM 842 C C . GLY A 1 106 ? 2.454 -12.116 9.589 1.00 53.16 106 GLY A C 1
ATOM 843 O O . GLY A 1 106 ? 3.580 -12.538 9.316 1.00 53.16 106 GLY A O 1
ATOM 844 N N . GLU A 1 107 ? 1.324 -12.630 9.091 1.00 58.00 107 GLU A N 1
ATOM 845 C CA . GLU A 1 107 ? 1.281 -13.665 8.055 1.00 58.00 107 GLU A CA 1
ATOM 846 C C . GLU A 1 107 ? 2.275 -13.318 6.933 1.00 58.00 107 GLU A C 1
ATOM 848 O O . GLU A 1 107 ? 2.329 -12.158 6.511 1.00 58.00 107 GLU A O 1
ATOM 853 N N . PRO A 1 108 ? 3.102 -14.270 6.464 1.00 66.19 108 PRO A N 1
ATOM 854 C CA . PRO A 1 108 ? 3.961 -14.014 5.322 1.00 66.19 108 PRO A CA 1
ATOM 855 C C . PRO A 1 108 ? 3.060 -13.763 4.114 1.00 66.19 108 PRO A C 1
ATOM 857 O O . PRO A 1 108 ? 2.426 -14.680 3.596 1.00 66.19 108 PRO A O 1
ATOM 860 N N . TRP A 1 109 ? 2.966 -12.503 3.702 1.00 77.81 109 TRP A N 1
ATOM 861 C CA . TRP A 1 109 ? 2.261 -12.138 2.487 1.00 77.81 109 TRP A CA 1
ATOM 862 C C . TRP A 1 109 ? 3.139 -12.496 1.292 1.00 77.81 109 TRP A C 1
ATOM 864 O O . TRP A 1 109 ? 4.333 -12.208 1.302 1.00 77.81 109 TRP A O 1
ATOM 874 N N . ASP A 1 110 ? 2.551 -13.078 0.249 1.00 83.50 110 ASP A N 1
ATOM 875 C CA . ASP A 1 110 ? 3.270 -13.349 -1.004 1.00 83.50 110 ASP A CA 1
ATOM 876 C C . ASP A 1 110 ? 3.453 -12.075 -1.847 1.00 83.50 110 ASP A C 1
ATOM 878 O O . ASP A 1 110 ? 4.353 -11.988 -2.678 1.00 83.50 110 ASP A O 1
ATOM 882 N N . GLN A 1 111 ? 2.588 -11.077 -1.641 1.00 86.69 111 GLN A N 1
ATOM 883 C CA . GLN A 1 111 ? 2.540 -9.854 -2.438 1.00 86.69 111 GLN A CA 1
ATOM 884 C C . GLN A 1 111 ? 2.441 -8.609 -1.562 1.00 86.69 111 GLN A C 1
ATOM 886 O O . GLN A 1 111 ? 1.888 -8.649 -0.458 1.00 86.69 111 GLN A O 1
ATOM 891 N N . ASN A 1 112 ? 2.927 -7.492 -2.101 1.00 88.12 112 ASN A N 1
ATOM 892 C CA . ASN A 1 112 ? 2.905 -6.183 -1.472 1.00 88.12 112 ASN A CA 1
ATOM 893 C C . ASN A 1 112 ? 2.217 -5.139 -2.362 1.00 88.12 112 ASN A C 1
ATOM 895 O O . ASN A 1 112 ? 2.392 -5.118 -3.577 1.00 88.12 112 ASN A O 1
ATOM 899 N N . LEU A 1 113 ? 1.442 -4.245 -1.750 1.00 90.56 113 LEU A N 1
ATOM 900 C CA . LEU A 1 113 ? 0.916 -3.039 -2.377 1.00 90.56 113 LEU A CA 1
ATOM 901 C C . LEU A 1 113 ? 1.821 -1.852 -2.040 1.00 90.56 113 LEU A C 1
ATOM 903 O O . LEU A 1 113 ? 1.781 -1.323 -0.928 1.00 90.56 113 LEU A O 1
ATOM 907 N N . GLU A 1 114 ? 2.589 -1.380 -3.015 1.00 90.75 114 GLU A N 1
ATOM 908 C CA . GLU A 1 114 ? 3.307 -0.113 -2.892 1.00 90.75 114 GLU A CA 1
ATOM 909 C C . GLU A 1 114 ? 2.350 1.047 -3.180 1.00 90.75 114 GLU A C 1
ATOM 911 O O . GLU A 1 114 ? 1.848 1.193 -4.295 1.00 90.75 114 GLU A O 1
ATOM 916 N N . ILE A 1 115 ? 2.081 1.871 -2.168 1.00 91.50 115 ILE A N 1
ATOM 917 C CA . ILE A 1 115 ? 1.175 3.019 -2.257 1.00 91.50 115 ILE A CA 1
ATOM 918 C C . ILE A 1 115 ? 1.970 4.257 -2.666 1.00 91.50 115 ILE A C 1
ATOM 920 O O . ILE A 1 115 ? 2.899 4.652 -1.963 1.00 91.50 115 ILE A O 1
ATOM 924 N N . PHE A 1 116 ? 1.571 4.904 -3.761 1.00 90.94 116 PHE A N 1
ATOM 925 C CA . PHE A 1 116 ? 2.192 6.136 -4.263 1.00 90.94 116 PHE A CA 1
ATOM 926 C C . PHE A 1 116 ? 1.336 7.369 -4.006 1.00 90.94 116 PHE A C 1
ATOM 928 O O . PHE A 1 116 ? 1.866 8.421 -3.657 1.00 90.94 116 PHE A O 1
ATOM 935 N N . GLU A 1 117 ? 0.016 7.239 -4.137 1.00 92.75 117 GLU A N 1
ATOM 936 C CA . GLU A 1 117 ? -0.913 8.334 -3.875 1.00 92.75 117 GLU A CA 1
ATOM 937 C C . GLU A 1 117 ? -2.102 7.866 -3.046 1.00 92.75 117 GLU A C 1
ATOM 939 O O . GLU A 1 117 ? -2.595 6.743 -3.181 1.00 92.75 117 GLU A O 1
ATOM 944 N N . LEU A 1 118 ? -2.583 8.775 -2.204 1.00 92.69 118 LEU A N 1
ATOM 945 C CA . LEU A 1 118 ? -3.720 8.562 -1.329 1.00 92.69 118 LEU A CA 1
ATOM 946 C C . LEU A 1 118 ? -4.861 9.477 -1.757 1.00 92.69 118 LEU A C 1
ATOM 948 O O . LEU A 1 118 ? -4.783 10.692 -1.595 1.00 92.69 118 LEU A O 1
ATOM 952 N N . HIS A 1 119 ? -5.925 8.898 -2.306 1.00 92.75 119 HIS A N 1
ATOM 953 C CA . HIS A 1 119 ? -7.089 9.668 -2.738 1.00 92.75 119 HIS A CA 1
ATOM 954 C C . HIS A 1 119 ? -8.120 9.819 -1.630 1.00 92.75 119 HIS A C 1
ATOM 956 O O . HIS A 1 119 ? -8.739 10.875 -1.501 1.00 92.75 119 HIS A O 1
ATOM 962 N N . ARG A 1 120 ? -8.335 8.762 -0.842 1.00 92.00 120 ARG A N 1
ATOM 963 C CA . ARG A 1 120 ? -9.397 8.742 0.163 1.00 92.00 120 ARG A CA 1
ATOM 964 C C . ARG A 1 120 ? -9.048 7.828 1.324 1.00 92.00 120 ARG A C 1
ATOM 966 O O . ARG A 1 120 ? -8.580 6.717 1.102 1.00 92.00 120 ARG A O 1
ATOM 973 N N . VAL A 1 121 ? -9.335 8.285 2.543 1.00 91.25 121 VAL A N 1
ATOM 974 C CA . VAL A 1 121 ? -9.278 7.475 3.768 1.00 91.25 121 VAL A CA 1
ATOM 975 C C . VAL A 1 121 ? -10.485 7.789 4.624 1.00 91.25 121 VAL A C 1
ATOM 977 O O . VAL A 1 121 ? -10.634 8.908 5.125 1.00 91.25 121 VAL A O 1
ATOM 980 N N . GLU A 1 122 ? -11.331 6.791 4.824 1.00 89.25 122 GLU A N 1
ATOM 981 C CA . GLU A 1 122 ? -12.570 6.949 5.568 1.00 89.25 122 GLU A CA 1
ATOM 982 C C . GLU A 1 122 ? -12.833 5.754 6.469 1.00 89.25 122 GLU A C 1
ATOM 984 O O . GLU A 1 122 ? -12.549 4.601 6.152 1.00 89.25 122 GLU A O 1
ATOM 989 N N . ARG A 1 123 ? -13.425 6.041 7.622 1.00 84.31 123 ARG A N 1
ATOM 990 C CA . ARG A 1 123 ? -13.952 5.010 8.500 1.00 84.31 123 ARG A CA 1
ATOM 991 C C . ARG A 1 123 ? -15.365 4.667 8.030 1.00 84.31 123 ARG A C 1
ATOM 993 O O . ARG A 1 123 ? -16.301 5.409 8.319 1.00 84.31 123 ARG A O 1
ATOM 1000 N N . LEU A 1 124 ? -15.510 3.566 7.295 1.00 79.06 124 LEU A N 1
ATOM 1001 C CA . LEU A 1 124 ? -16.803 3.081 6.806 1.00 79.06 124 LEU A CA 1
ATOM 1002 C C . LEU A 1 124 ? -17.272 1.894 7.649 1.00 79.06 124 LEU A C 1
ATOM 1004 O O . LEU A 1 124 ? -16.632 0.845 7.670 1.00 79.06 124 LEU A O 1
ATOM 1008 N N . LEU A 1 125 ? -18.399 2.070 8.339 1.00 67.62 125 LEU A N 1
ATOM 1009 C CA . LEU A 1 125 ? -19.073 1.019 9.098 1.00 67.62 125 LEU A CA 1
ATOM 1010 C C . LEU A 1 125 ? -20.521 0.891 8.596 1.00 67.62 125 LEU A C 1
ATOM 1012 O O . LEU A 1 125 ? -21.229 1.901 8.582 1.00 67.62 125 LEU A O 1
ATOM 1016 N N . PRO A 1 126 ? -20.990 -0.314 8.214 1.00 68.06 126 PRO A N 1
ATOM 1017 C CA . PRO A 1 126 ? -20.264 -1.591 8.176 1.00 68.06 126 PRO A CA 1
ATOM 1018 C C . PRO A 1 126 ? -19.224 -1.662 7.042 1.00 68.06 126 PRO A C 1
ATOM 1020 O O . PRO A 1 126 ? -19.282 -0.878 6.096 1.00 68.06 126 PRO A O 1
ATOM 1023 N N . VAL A 1 127 ? -18.301 -2.632 7.126 1.00 67.06 127 VAL A N 1
ATOM 1024 C CA . VAL A 1 127 ? -17.353 -2.961 6.045 1.00 67.06 127 VAL A CA 1
ATOM 1025 C C . VAL A 1 127 ? -18.154 -3.283 4.778 1.00 67.06 127 VAL A C 1
ATOM 1027 O O . VAL A 1 127 ? -18.815 -4.313 4.674 1.00 67.06 127 VAL A O 1
ATOM 1030 N N . ALA A 1 128 ? -18.142 -2.354 3.830 1.00 65.31 128 ALA A N 1
ATOM 1031 C CA . ALA A 1 128 ? -18.790 -2.450 2.529 1.00 65.31 128 ALA A CA 1
ATOM 1032 C C . ALA A 1 128 ? -17.827 -3.022 1.468 1.00 65.31 128 ALA A C 1
ATOM 1034 O O . ALA A 1 128 ? -16.667 -3.279 1.755 1.00 65.31 128 ALA A O 1
ATOM 1035 N N . CYS A 1 129 ? -18.285 -3.185 0.224 1.00 74.00 129 CYS A N 1
ATOM 1036 C CA . CYS A 1 129 ? -17.496 -3.585 -0.959 1.00 74.00 129 CYS A CA 1
ATOM 1037 C C . CYS A 1 129 ? -16.986 -5.041 -1.047 1.00 74.00 129 CYS A C 1
ATOM 1039 O O . CYS A 1 129 ? -16.201 -5.365 -1.940 1.00 74.00 129 CYS A O 1
ATOM 1041 N N . GLY A 1 130 ? -17.458 -5.942 -0.180 1.00 67.56 130 GLY A N 1
ATOM 1042 C CA . GLY A 1 130 ? -17.174 -7.379 -0.298 1.00 67.56 130 GLY A CA 1
ATOM 1043 C C . GLY A 1 130 ? -15.709 -7.755 -0.066 1.00 67.56 130 GLY A C 1
ATOM 1044 O O . GLY A 1 130 ? -15.289 -8.827 -0.491 1.00 67.56 130 GLY A O 1
ATOM 1045 N N . ALA A 1 131 ? -14.925 -6.884 0.576 1.00 66.94 131 ALA A N 1
ATOM 1046 C CA . ALA A 1 131 ? -13.621 -7.261 1.104 1.00 66.94 131 ALA A CA 1
ATOM 1047 C C . ALA A 1 131 ? -13.809 -8.394 2.123 1.00 66.94 131 ALA A C 1
ATOM 1049 O O . ALA A 1 131 ? -14.744 -8.355 2.926 1.00 66.94 131 ALA A O 1
ATOM 1050 N N . ARG A 1 132 ? -12.951 -9.415 2.071 1.00 64.50 132 ARG A N 1
ATOM 1051 C CA . ARG A 1 132 ? -12.931 -10.469 3.087 1.00 64.50 132 ARG A CA 1
ATOM 1052 C C . ARG A 1 132 ? -12.070 -9.963 4.240 1.00 64.50 132 ARG A C 1
ATOM 1054 O O . ARG A 1 132 ? -10.858 -9.884 4.050 1.00 64.50 132 ARG A O 1
ATOM 1061 N N . PRO A 1 133 ? -12.657 -9.565 5.383 1.00 58.97 133 PRO A N 1
ATOM 1062 C CA . PRO A 1 133 ? -11.844 -9.242 6.541 1.00 58.97 133 PRO A CA 1
ATOM 1063 C C . PRO A 1 133 ? -11.049 -10.490 6.962 1.00 58.97 133 PRO A C 1
ATOM 1065 O O . PRO A 1 133 ? -11.500 -11.613 6.698 1.00 58.97 133 PRO A O 1
ATOM 1068 N N . PRO A 1 134 ? -9.886 -10.311 7.605 1.00 58.00 134 PRO A N 1
ATOM 1069 C CA . PRO A 1 134 ? -9.159 -11.418 8.212 1.00 58.00 134 PRO A CA 1
ATOM 1070 C C . PRO A 1 134 ? -10.100 -12.160 9.174 1.00 58.00 134 PRO A C 1
ATOM 1072 O O . PRO A 1 134 ? -10.908 -11.544 9.875 1.00 58.00 134 PRO A O 1
ATOM 1075 N N . ILE A 1 135 ? -10.059 -13.491 9.113 1.00 49.56 135 ILE A N 1
ATOM 1076 C CA . ILE A 1 135 ? -10.960 -14.389 9.838 1.00 49.56 135 ILE A CA 1
ATOM 1077 C C . ILE A 1 135 ? -10.792 -14.123 11.344 1.00 49.56 135 ILE A C 1
ATOM 1079 O O . ILE A 1 135 ? -9.696 -14.249 11.871 1.00 49.56 135 ILE A O 1
ATOM 1083 N N . GLU A 1 136 ? -11.890 -13.725 11.993 1.00 45.69 136 GLU A N 1
ATOM 1084 C CA . GLU A 1 136 ? -12.057 -13.556 13.448 1.00 45.69 136 GLU A CA 1
ATOM 1085 C C . GLU A 1 136 ? -11.145 -12.523 14.136 1.00 45.69 136 GLU A C 1
ATOM 1087 O O . GLU A 1 136 ? -10.199 -12.830 14.855 1.00 45.69 136 GLU A O 1
ATOM 1092 N N . LEU A 1 137 ? -11.526 -11.251 14.012 1.00 47.06 137 LEU A N 1
ATOM 1093 C CA . LEU A 1 137 ? -11.143 -10.213 14.967 1.00 47.06 137 LEU A CA 1
ATOM 1094 C C . LEU A 1 137 ? -12.184 -10.166 16.092 1.00 47.06 137 LEU A C 1
ATOM 1096 O O . LEU A 1 137 ? -13.141 -9.392 16.022 1.00 47.06 137 LEU A O 1
ATOM 1100 N N . GLU A 1 138 ? -12.029 -11.001 17.124 1.00 40.69 138 GLU A N 1
ATOM 1101 C CA . GLU A 1 138 ? -12.696 -10.749 18.405 1.00 40.69 138 GLU A CA 1
ATOM 1102 C C . GLU A 1 138 ? -12.208 -9.390 18.924 1.00 40.69 138 GLU A C 1
ATOM 1104 O O . GLU A 1 138 ? -11.080 -9.226 19.379 1.00 40.69 138 GLU A O 1
ATOM 1109 N N . THR A 1 139 ? -13.049 -8.367 18.775 1.00 43.53 139 THR A N 1
ATOM 1110 C CA . THR A 1 139 ? -12.749 -7.008 19.217 1.00 43.53 139 THR A CA 1
ATOM 1111 C C . THR A 1 139 ? -12.778 -6.951 20.742 1.00 43.53 139 THR A C 1
ATOM 1113 O O . THR A 1 139 ? -13.846 -6.768 21.331 1.00 43.53 139 THR A O 1
ATOM 1116 N N . THR A 1 140 ? -11.632 -7.081 21.398 1.00 42.06 140 THR A N 1
ATOM 1117 C CA . THR A 1 140 ? -11.486 -6.688 22.800 1.00 42.06 140 THR A CA 1
ATOM 1118 C C . THR A 1 140 ? -11.447 -5.162 22.891 1.00 42.06 140 THR A C 1
ATOM 1120 O O . THR A 1 140 ? -10.711 -4.482 22.178 1.00 42.06 140 THR A O 1
ATOM 1123 N N . TYR A 1 141 ? -12.324 -4.612 23.728 1.00 46.97 141 TYR A N 1
ATOM 1124 C CA . TYR A 1 141 ? -12.380 -3.191 24.051 1.00 46.97 141 TYR A CA 1
ATOM 1125 C C . TYR A 1 141 ? -11.207 -2.856 24.979 1.00 46.97 141 TYR A C 1
ATOM 1127 O O . TYR A 1 141 ? -11.073 -3.495 26.020 1.00 46.97 141 TYR A O 1
ATOM 1135 N N . GLU A 1 142 ? -10.395 -1.856 24.646 1.00 41.44 142 GLU A N 1
ATOM 1136 C CA . GLU A 1 142 ? -9.542 -1.218 25.653 1.00 41.44 142 GLU A CA 1
ATOM 1137 C C . GLU A 1 142 ? -10.410 -0.240 26.456 1.00 41.44 142 GLU A C 1
ATOM 1139 O O . GLU A 1 142 ? -11.095 0.612 25.879 1.00 41.44 142 GLU A O 1
ATOM 1144 N N . GLY A 1 143 ? -10.464 -0.459 27.773 1.00 35.53 143 GLY A N 1
ATOM 1145 C CA . GLY A 1 143 ? -11.159 0.381 28.752 1.00 35.53 143 GLY A CA 1
ATOM 1146 C C . GLY A 1 143 ? -10.235 1.381 29.425 1.00 35.53 143 GLY A C 1
ATOM 1147 O O . GLY A 1 143 ? -9.004 1.162 29.398 1.00 35.53 143 GLY A O 1
#

Foldseek 3Di:
DVVVVVVVVVVVVVVVVVVVVVVVVVVVVCVVVVFKDKFKFWFFDDQQETWTFTFPADDTFAEDAQQVQCVVVLVVVADPFHRQTKIWIFIWGKDQPFAQRNHPNYDRGRIYTYGNYTDDIGRDPPRDRRGDRDPDDPTDDDD

pLDDT: mean 78.37, std 15.51, range [35.53, 94.62]

Organism: NCBI:txid48074

Radius of gyration: 23.26 Å; chains: 1; bounding box: 60×27×77 Å

Secondary structure (DSSP, 8-state):
-HHHHHHHHHHHHHHHHHHHHHHHHHHHHHHHHHT-EEEEEEEEESSS-EEEEETTTPPPBEEE-TT---HHHHHHHH--STT--EEEEEEEEEES---B-SSTT--B-S-EEEEEEEEEEE--SS--TT--PPS----PPP-